Protein AF-A0A9K3NT58-F1 (afdb_monomer_lite)

InterPro domains:
  IPR023214 HAD superfamily [G3DSA:3.40.50.1000] (1-95)
  IPR036412 HAD-like superfamily [SSF56784] (9-77)

Organism: Helianthus annuus (NCBI:txid4232)

Structure (mmCIF, N/CA/C/O backbone):
data_AF-A0A9K3NT58-F1
#
_entry.id   AF-A0A9K3NT58-F1
#
loop_
_atom_site.group_PDB
_atom_site.id
_atom_site.type_symbol
_atom_site.label_atom_id
_atom_site.label_alt_id
_atom_site.label_comp_id
_atom_site.label_asym_id
_atom_site.label_entity_id
_atom_site.label_seq_id
_atom_site.pdbx_PDB_ins_code
_atom_site.Cartn_x
_atom_site.Cartn_y
_atom_site.Cartn_z
_atom_site.occupancy
_atom_site.B_iso_or_equiv
_atom_site.auth_seq_id
_atom_site.auth_comp_id
_atom_site.auth_asym_id
_atom_site.auth_atom_id
_atom_site.pdbx_PDB_model_num
ATOM 1 N N . MET A 1 1 ? -19.749 -5.431 -11.775 1.00 41.66 1 MET A N 1
ATOM 2 C CA . MET A 1 1 ? -18.722 -5.594 -12.831 1.00 41.66 1 MET A CA 1
ATOM 3 C C . MET A 1 1 ? -18.804 -4.418 -13.803 1.00 41.66 1 MET A C 1
ATOM 5 O O . MET A 1 1 ? -19.564 -4.457 -14.767 1.00 41.66 1 MET A O 1
ATOM 9 N N . CYS A 1 2 ? -18.118 -3.317 -13.495 1.00 36.16 2 CYS A N 1
ATOM 10 C CA . CYS A 1 2 ? -18.222 -2.076 -14.262 1.00 36.16 2 CYS A CA 1
ATOM 11 C C . CYS A 1 2 ? -17.110 -2.025 -15.324 1.00 36.16 2 CYS A C 1
ATOM 13 O O . CYS A 1 2 ? -16.027 -1.519 -15.060 1.00 36.16 2 CYS A O 1
ATOM 15 N N . ARG A 1 3 ? -17.396 -2.514 -16.542 1.00 43.19 3 ARG A N 1
ATOM 16 C CA . ARG A 1 3 ? -16.457 -2.535 -17.691 1.00 43.19 3 ARG A CA 1
ATOM 17 C C . ARG A 1 3 ? -15.864 -1.162 -18.066 1.00 43.19 3 ARG A C 1
ATOM 19 O O . ARG A 1 3 ? -14.937 -1.101 -18.866 1.00 43.19 3 ARG A O 1
ATOM 26 N N . LEU A 1 4 ? -16.420 -0.065 -17.545 1.00 44.53 4 LEU A N 1
ATOM 27 C CA . LEU A 1 4 ? -15.915 1.294 -17.757 1.00 44.53 4 LEU A CA 1
ATOM 28 C C . LEU A 1 4 ? -14.717 1.645 -16.860 1.00 44.53 4 LEU A C 1
ATOM 30 O O . LEU A 1 4 ? -13.864 2.412 -17.298 1.00 44.53 4 LEU A O 1
ATOM 34 N N . CYS A 1 5 ? -14.629 1.098 -15.642 1.00 45.25 5 CYS A N 1
ATOM 35 C CA . CYS A 1 5 ? -13.513 1.396 -14.736 1.00 45.25 5 CYS A CA 1
ATOM 36 C C . CYS A 1 5 ? -12.213 0.722 -15.205 1.00 45.25 5 CYS A C 1
ATOM 38 O O . CYS A 1 5 ? -11.152 1.344 -15.152 1.00 45.25 5 CYS A O 1
ATOM 40 N N . ASP A 1 6 ? -12.326 -0.486 -15.768 1.00 43.12 6 ASP A N 1
ATOM 41 C CA . ASP A 1 6 ? -11.200 -1.285 -16.271 1.00 43.12 6 ASP A CA 1
ATOM 42 C C . ASP A 1 6 ? -10.396 -0.578 -17.381 1.00 43.12 6 ASP A C 1
ATOM 44 O O . ASP A 1 6 ? -9.175 -0.710 -17.462 1.00 43.12 6 ASP A O 1
ATOM 48 N N . PHE A 1 7 ? -11.061 0.199 -18.247 1.00 42.81 7 PHE A N 1
ATOM 49 C CA . PHE A 1 7 ? -10.412 0.836 -19.402 1.00 42.81 7 PHE A CA 1
ATOM 50 C C . PHE A 1 7 ? -9.709 2.159 -19.054 1.00 42.81 7 PHE A C 1
ATOM 52 O O . PHE A 1 7 ? -8.713 2.525 -19.689 1.00 42.81 7 PHE A O 1
ATOM 59 N N . LEU A 1 8 ? -10.216 2.879 -18.048 1.00 49.28 8 LEU A N 1
ATOM 60 C CA . LEU A 1 8 ? -9.696 4.192 -17.660 1.00 49.28 8 LEU A CA 1
ATOM 61 C C . LEU A 1 8 ? -8.350 4.059 -16.939 1.00 49.28 8 LEU A C 1
ATOM 63 O O . LEU A 1 8 ? -7.365 4.669 -17.352 1.00 49.28 8 LEU A O 1
ATOM 67 N N . LEU A 1 9 ? -8.245 3.170 -15.948 1.00 53.22 9 LEU A N 1
ATOM 68 C CA . LEU A 1 9 ? -7.031 3.089 -15.137 1.00 53.22 9 LEU A CA 1
ATOM 69 C C . LEU A 1 9 ? -5.811 2.556 -15.911 1.00 53.22 9 LEU A C 1
ATOM 71 O O . LEU A 1 9 ? -4.697 3.063 -15.758 1.00 53.22 9 LEU A O 1
ATOM 75 N N . GLN A 1 10 ? -6.016 1.575 -16.797 1.00 51.56 10 GLN A N 1
ATOM 76 C CA . GLN A 1 10 ? -4.940 1.003 -17.614 1.00 51.56 10 GLN A CA 1
ATOM 77 C C . GLN A 1 10 ? -4.367 2.013 -18.625 1.00 51.56 10 GLN A C 1
ATOM 79 O O . GLN A 1 10 ? -3.182 1.954 -18.963 1.00 51.56 10 GLN A O 1
ATOM 84 N N . SER A 1 11 ? -5.194 2.952 -19.090 1.00 57.31 11 SER A N 1
ATOM 85 C CA . SER A 1 11 ? -4.818 3.947 -20.098 1.00 57.31 11 SER A CA 1
ATOM 86 C C . SER A 1 11 ? -4.134 5.180 -19.508 1.00 57.31 11 SER A C 1
ATOM 88 O O . SER A 1 11 ? -3.449 5.894 -20.241 1.00 57.31 11 SER A O 1
ATOM 90 N N . ASP A 1 12 ? -4.316 5.452 -18.214 1.00 63.56 12 ASP A N 1
ATOM 91 C CA . ASP A 1 12 ? -3.919 6.727 -17.612 1.00 63.56 12 ASP A CA 1
ATOM 92 C C . ASP A 1 12 ? -2.558 6.690 -16.906 1.00 63.56 12 ASP A C 1
ATOM 94 O O . ASP A 1 12 ? -1.848 7.695 -16.921 1.00 63.56 12 ASP A O 1
ATOM 98 N N . LEU A 1 13 ? -2.111 5.538 -16.387 1.00 66.69 13 LEU A N 1
ATOM 99 C CA . LEU A 1 13 ? -0.777 5.435 -15.770 1.00 66.69 13 LEU A CA 1
ATOM 100 C C . LEU A 1 13 ? 0.374 5.836 -16.719 1.00 66.69 13 LEU A C 1
ATOM 102 O O . LEU A 1 13 ? 1.239 6.607 -16.296 1.00 66.69 13 LEU A O 1
ATOM 106 N N . PRO A 1 14 ? 0.398 5.421 -18.005 1.00 68.56 14 PRO A N 1
ATOM 107 C CA . PRO A 1 14 ? 1.423 5.875 -18.949 1.00 68.56 14 PRO A CA 1
ATOM 108 C C . PRO A 1 14 ? 1.360 7.382 -19.245 1.00 68.56 14 PRO A C 1
ATOM 110 O O . PRO A 1 14 ? 2.370 7.975 -19.622 1.00 68.56 14 PRO A O 1
ATOM 113 N N . LYS A 1 15 ? 0.195 8.023 -19.065 1.00 73.94 15 LYS A N 1
ATOM 114 C CA . LYS A 1 15 ? 0.004 9.463 -19.311 1.00 73.94 15 LYS A CA 1
ATOM 115 C C . LYS A 1 15 ? 0.571 10.337 -18.194 1.00 73.94 15 LYS A C 1
ATOM 117 O O . LYS A 1 15 ? 0.761 11.531 -18.405 1.00 73.94 15 LYS A O 1
ATOM 122 N N . LEU A 1 16 ? 0.882 9.764 -17.028 1.00 74.94 16 LEU A N 1
ATOM 123 C CA . LEU A 1 16 ? 1.433 10.508 -15.892 1.00 74.94 16 LEU A CA 1
ATOM 124 C C . LEU A 1 16 ? 2.879 10.984 -16.112 1.00 74.94 16 LEU A C 1
ATOM 126 O O . LEU A 1 16 ? 3.385 11.741 -15.288 1.00 74.94 16 LEU A O 1
ATOM 130 N N . ASN A 1 17 ? 3.549 10.584 -17.204 1.00 82.50 17 ASN A N 1
ATOM 131 C CA . ASN A 1 17 ? 4.954 10.919 -17.480 1.00 82.50 17 ASN A CA 1
ATOM 132 C C . ASN A 1 17 ? 5.874 10.609 -16.275 1.00 82.50 17 ASN A C 1
ATOM 134 O O . ASN A 1 17 ? 6.756 11.386 -15.904 1.00 82.50 17 ASN A O 1
ATOM 138 N N . ARG A 1 18 ? 5.616 9.473 -15.614 1.00 82.62 18 ARG A N 1
ATOM 139 C CA . ARG A 1 18 ? 6.381 8.941 -14.478 1.00 82.62 18 ARG A CA 1
ATOM 140 C C . ARG A 1 18 ? 6.781 7.495 -14.755 1.00 82.62 18 ARG A C 1
ATOM 142 O O . ARG A 1 18 ? 6.101 6.790 -15.495 1.00 82.62 18 ARG A O 1
ATOM 149 N N . TYR A 1 19 ? 7.870 7.050 -14.130 1.00 79.94 19 TYR A N 1
ATOM 150 C CA . TYR A 1 19 ? 8.294 5.652 -14.194 1.00 79.94 19 TYR A CA 1
ATOM 151 C C . TYR A 1 19 ? 7.306 4.761 -13.429 1.00 79.94 19 TYR A C 1
ATOM 153 O O . TYR A 1 19 ? 7.113 5.003 -12.237 1.00 79.94 19 TYR A O 1
ATOM 161 N N . PRO A 1 20 ? 6.721 3.722 -14.056 1.00 77.00 20 PRO A N 1
ATOM 162 C CA . PRO A 1 20 ? 5.757 2.842 -13.395 1.00 77.00 20 PRO A CA 1
ATOM 163 C C . PRO A 1 20 ?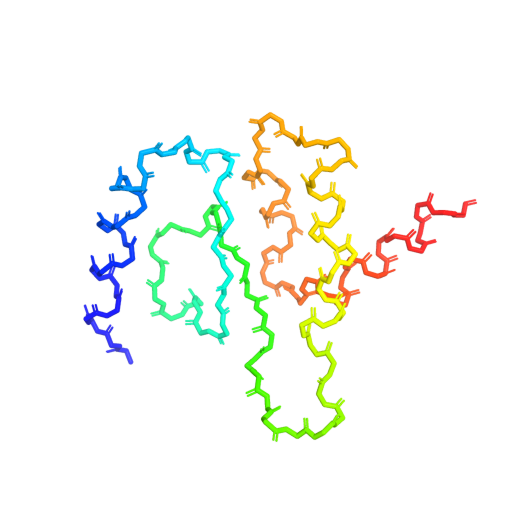 6.293 2.197 -12.116 1.00 77.00 20 PRO A C 1
ATOM 165 O O . PRO A 1 20 ? 5.551 2.079 -11.151 1.00 77.00 20 PRO A O 1
ATOM 168 N N . SER A 1 21 ? 7.586 1.875 -12.061 1.00 80.94 21 SER A N 1
ATOM 169 C CA . SER A 1 21 ? 8.242 1.288 -10.883 1.00 80.94 21 SER A CA 1
ATOM 170 C C . SER A 1 21 ? 8.265 2.198 -9.645 1.00 80.94 21 SER A C 1
ATOM 172 O O . SER A 1 21 ? 8.676 1.773 -8.570 1.00 80.94 21 SER A O 1
ATOM 174 N N . ARG A 1 22 ? 7.844 3.464 -9.784 1.00 81.25 22 ARG A N 1
ATOM 175 C CA . ARG A 1 22 ? 7.801 4.478 -8.718 1.00 81.25 22 ARG A CA 1
ATOM 176 C C . ARG A 1 22 ? 6.424 5.120 -8.560 1.00 81.25 22 ARG A C 1
ATOM 178 O O . ARG A 1 22 ? 6.310 6.184 -7.957 1.00 81.25 22 ARG A O 1
ATOM 185 N N . VAL A 1 23 ? 5.391 4.525 -9.153 1.00 80.94 23 VAL A N 1
ATOM 186 C CA . VAL A 1 23 ? 4.015 5.020 -9.065 1.00 80.94 23 VAL A CA 1
ATOM 187 C C . VAL A 1 23 ? 3.199 4.042 -8.240 1.00 80.94 23 VAL A C 1
ATOM 189 O O . VAL A 1 23 ? 3.076 2.875 -8.601 1.00 80.94 23 VAL A O 1
ATOM 192 N N . LEU A 1 24 ? 2.619 4.555 -7.159 1.00 82.94 24 LEU A N 1
ATOM 193 C CA . LEU A 1 24 ? 1.689 3.843 -6.298 1.00 82.94 24 LEU A CA 1
ATOM 194 C C . LEU A 1 24 ? 0.267 4.317 -6.596 1.00 82.94 24 LEU A C 1
ATOM 196 O O . LEU A 1 24 ? 0.001 5.520 -6.564 1.00 82.94 24 LEU A O 1
ATOM 200 N N . TYR A 1 25 ? -0.641 3.385 -6.872 1.00 80.06 25 TYR A N 1
ATOM 201 C CA . TYR A 1 25 ? -2.067 3.670 -6.984 1.00 80.06 25 TYR A CA 1
ATOM 202 C C . TYR A 1 25 ? -2.792 3.145 -5.742 1.00 80.06 25 TYR A C 1
ATOM 204 O O . TYR A 1 25 ? -2.689 1.963 -5.420 1.00 80.06 25 TYR A O 1
ATOM 212 N N . VAL A 1 26 ? -3.523 4.022 -5.053 1.00 79.44 26 VAL A N 1
ATOM 213 C CA . VAL A 1 26 ? -4.281 3.696 -3.835 1.00 79.44 26 VAL A CA 1
ATOM 214 C C . VAL A 1 26 ? -5.759 3.934 -4.110 1.00 79.44 26 VAL A C 1
ATOM 216 O O . VAL A 1 26 ? -6.138 5.004 -4.588 1.00 79.44 26 VAL A O 1
ATOM 219 N N . SER A 1 27 ? -6.599 2.938 -3.837 1.00 74.75 27 SER A N 1
ATOM 220 C CA . SER A 1 27 ? -8.047 3.048 -4.018 1.00 74.75 27 SER A CA 1
ATOM 221 C C . SER A 1 27 ? -8.786 2.053 -3.124 1.00 74.75 27 SER A C 1
ATOM 223 O O . SER A 1 27 ? -8.289 0.969 -2.836 1.00 74.75 27 SER A O 1
ATOM 225 N N . GLY A 1 28 ? -9.987 2.436 -2.684 1.00 70.25 28 GLY A N 1
ATOM 226 C CA . GLY A 1 28 ? -10.862 1.595 -1.862 1.00 70.25 28 GLY A CA 1
ATOM 227 C C . GLY A 1 28 ? -11.672 0.557 -2.650 1.00 70.25 28 GLY A C 1
ATOM 228 O O . GLY A 1 28 ? -12.410 -0.211 -2.046 1.00 70.25 28 GLY A O 1
ATOM 229 N N . ASN A 1 29 ? -11.580 0.532 -3.989 1.00 65.44 29 ASN A N 1
ATOM 230 C CA . ASN A 1 29 ? -12.308 -0.438 -4.828 1.00 65.44 29 ASN A CA 1
ATOM 231 C C . ASN A 1 29 ? -11.481 -1.018 -5.989 1.00 65.44 29 ASN A C 1
ATOM 233 O O . ASN A 1 29 ? -12.014 -1.419 -7.025 1.00 65.44 29 ASN A O 1
ATOM 237 N N . ALA A 1 30 ? -10.159 -1.024 -5.905 1.00 56.62 30 ALA A N 1
ATOM 238 C CA . ALA A 1 30 ? -9.369 -1.350 -7.088 1.00 56.62 30 ALA A CA 1
ATOM 239 C C . ALA A 1 30 ? -9.042 -2.830 -7.305 1.00 56.62 30 ALA A C 1
ATOM 241 O O . ALA A 1 30 ? -8.445 -3.153 -8.328 1.00 56.62 30 ALA A O 1
ATOM 242 N N . LEU A 1 31 ? -9.573 -3.741 -6.482 1.00 55.47 31 LEU A N 1
ATOM 243 C CA . LEU A 1 31 ? -9.718 -5.146 -6.894 1.00 55.47 31 LEU A CA 1
ATOM 244 C C . LEU A 1 31 ? -10.741 -5.314 -8.030 1.00 55.47 31 LEU A C 1
ATOM 246 O O . LEU A 1 31 ? -10.588 -6.207 -8.857 1.00 55.47 31 LEU A O 1
ATOM 250 N N . GLU A 1 32 ? -11.752 -4.444 -8.117 1.00 53.03 32 GLU A N 1
ATOM 251 C CA . GLU A 1 32 ? -12.775 -4.527 -9.167 1.00 53.03 32 GLU A CA 1
ATOM 252 C C . GLU A 1 32 ? -12.400 -3.804 -10.472 1.00 53.03 32 GLU A C 1
ATOM 254 O O . GLU A 1 32 ? -13.147 -3.921 -11.438 1.00 53.03 32 GLU A O 1
ATOM 259 N N . SER A 1 33 ? -11.302 -3.032 -10.503 1.00 51.53 33 SER A N 1
ATOM 260 C CA . SER A 1 33 ? -11.029 -2.059 -11.583 1.00 51.53 33 SER A CA 1
ATOM 261 C C . SER A 1 33 ? -9.646 -2.166 -12.255 1.00 51.53 33 SER A C 1
ATOM 263 O O . SER A 1 33 ? -9.342 -1.352 -13.128 1.00 51.53 33 SER A O 1
ATOM 265 N N . CYS A 1 34 ? -8.771 -3.103 -11.854 1.00 53.44 34 CYS A N 1
ATOM 266 C CA . CYS A 1 34 ? -7.361 -3.104 -12.282 1.00 53.44 34 CYS A CA 1
ATOM 267 C C . CYS A 1 34 ? -6.918 -4.415 -12.951 1.00 53.44 34 CYS A C 1
ATOM 269 O O . CYS A 1 34 ? -6.802 -5.447 -12.297 1.00 53.44 34 CYS A O 1
ATOM 271 N N . LEU A 1 35 ? -6.535 -4.347 -14.234 1.00 53.59 35 LEU A N 1
ATOM 272 C CA . LEU A 1 35 ? -5.877 -5.446 -14.967 1.00 53.59 35 LEU A CA 1
ATOM 273 C C . LEU A 1 35 ? -4.351 -5.532 -14.734 1.00 53.59 35 LEU A C 1
ATOM 275 O O . LEU A 1 35 ? -3.735 -6.528 -15.105 1.00 53.59 35 LEU A O 1
ATOM 279 N N . ARG A 1 36 ? -3.727 -4.522 -14.105 1.00 55.47 36 ARG A N 1
ATOM 280 C CA . ARG A 1 36 ? -2.342 -4.587 -13.595 1.00 55.47 36 ARG A CA 1
ATOM 281 C C . ARG A 1 36 ? -2.341 -4.414 -12.082 1.00 55.47 36 ARG A C 1
ATOM 283 O O . ARG A 1 36 ? -2.392 -3.294 -11.584 1.00 55.47 36 ARG A O 1
ATOM 290 N N . LEU A 1 37 ? -2.248 -5.530 -11.370 1.00 62.53 37 LEU A N 1
ATOM 291 C CA . LEU A 1 37 ? -2.205 -5.577 -9.904 1.00 62.53 37 LEU A CA 1
ATOM 292 C C . LEU A 1 37 ? -0.826 -5.200 -9.329 1.00 62.53 37 LEU A C 1
ATOM 294 O O . LEU A 1 37 ? -0.661 -5.121 -8.120 1.00 62.53 37 LEU A O 1
ATOM 298 N N . GLU A 1 38 ? 0.163 -4.945 -10.188 1.00 70.69 38 GLU A N 1
ATOM 299 C CA . GLU A 1 38 ? 1.568 -4.780 -9.793 1.00 70.69 38 GLU A CA 1
ATOM 300 C C . GLU A 1 38 ? 1.866 -3.459 -9.059 1.00 70.69 38 GLU A C 1
ATOM 302 O O . GLU A 1 38 ? 2.816 -3.395 -8.289 1.00 70.69 38 GLU A O 1
ATOM 307 N N . ASN A 1 39 ? 1.060 -2.412 -9.277 1.00 73.19 39 ASN A N 1
ATOM 308 C CA . ASN A 1 39 ? 1.284 -1.061 -8.729 1.00 73.19 39 ASN A CA 1
ATOM 309 C C . ASN A 1 39 ? 0.167 -0.593 -7.786 1.00 73.19 39 ASN A C 1
ATOM 311 O O . ASN A 1 39 ? 0.033 0.605 -7.514 1.00 73.19 39 ASN A O 1
ATOM 315 N N . TYR A 1 40 ? -0.688 -1.515 -7.360 1.00 75.69 40 TYR A N 1
ATOM 316 C CA . TYR A 1 40 ? -1.933 -1.182 -6.695 1.00 75.69 40 TYR A CA 1
ATOM 317 C C . TYR A 1 40 ? -1.943 -1.625 -5.233 1.00 75.69 40 TYR A C 1
ATOM 319 O O . TYR A 1 40 ? -1.468 -2.704 -4.888 1.00 75.69 40 TYR A O 1
ATOM 327 N N . VAL A 1 41 ? -2.529 -0.775 -4.393 1.00 75.31 41 VAL A N 1
ATOM 328 C CA . VAL A 1 41 ? -2.789 -1.020 -2.980 1.00 75.31 41 VAL A CA 1
ATOM 329 C C . VAL A 1 41 ? -4.271 -0.864 -2.695 1.00 75.31 41 VAL A C 1
ATOM 331 O O . VAL A 1 41 ? -4.835 0.220 -2.870 1.00 75.31 41 VAL A O 1
ATOM 334 N N . THR A 1 42 ? -4.878 -1.955 -2.222 1.00 75.50 42 THR A N 1
ATOM 335 C CA . THR A 1 42 ? -6.242 -1.919 -1.695 1.00 75.50 42 THR A CA 1
ATOM 336 C C . THR A 1 42 ? -6.207 -1.420 -0.273 1.00 75.50 42 THR A C 1
ATOM 338 O O . THR A 1 42 ? -5.497 -1.983 0.551 1.00 75.50 42 THR A O 1
ATOM 341 N N . ILE A 1 43 ? -6.996 -0.387 -0.015 1.00 78.44 43 ILE A N 1
ATOM 342 C CA . ILE A 1 43 ? -7.314 0.064 1.336 1.00 78.44 43 ILE A CA 1
ATOM 343 C C . ILE A 1 43 ? -8.772 -0.248 1.630 1.00 78.44 43 ILE A C 1
ATOM 345 O O . ILE A 1 43 ? -9.576 -0.399 0.698 1.00 78.44 43 ILE A O 1
ATOM 349 N N . LYS A 1 44 ? -9.135 -0.304 2.911 1.00 79.56 44 LYS A N 1
ATOM 350 C CA . LYS A 1 44 ? -10.550 -0.317 3.280 1.00 79.56 44 LYS A CA 1
ATOM 351 C C . LYS A 1 44 ? -11.273 0.890 2.662 1.00 79.56 44 LYS A C 1
ATOM 353 O O . LYS A 1 44 ? -10.707 1.986 2.600 1.00 79.56 44 LYS A O 1
ATOM 358 N N . PRO A 1 45 ? -12.514 0.714 2.172 1.00 77.31 45 PRO A N 1
ATOM 359 C CA . PRO A 1 45 ? -13.329 1.839 1.744 1.00 77.31 45 PRO A CA 1
ATOM 360 C C . PRO A 1 45 ? -13.485 2.831 2.892 1.00 77.31 45 PRO A C 1
ATOM 362 O O . PRO A 1 45 ? -13.876 2.434 3.988 1.00 77.31 45 PRO A O 1
ATOM 365 N N . LEU A 1 46 ? -13.208 4.106 2.619 1.00 72.38 46 LEU A N 1
ATOM 366 C CA . LEU A 1 46 ? -13.370 5.152 3.616 1.00 72.38 46 LEU A CA 1
ATOM 367 C C . LEU A 1 46 ? -14.838 5.248 4.033 1.00 72.38 46 LEU A C 1
ATOM 369 O O . LEU A 1 46 ? -15.730 5.441 3.199 1.00 72.38 46 LEU A O 1
ATOM 373 N N . ILE A 1 47 ? -15.064 5.154 5.330 1.00 76.12 47 ILE A N 1
ATOM 374 C CA . ILE A 1 47 ? -16.328 5.424 5.983 1.00 76.12 47 ILE A CA 1
ATOM 375 C C . ILE A 1 47 ? -16.218 6.874 6.463 1.00 76.12 47 ILE A C 1
ATOM 377 O O . ILE A 1 47 ? -15.286 7.240 7.163 1.00 76.12 47 ILE A O 1
ATOM 381 N N . TYR A 1 48 ? -17.123 7.760 6.047 1.00 75.31 48 TYR A N 1
ATOM 382 C CA . TYR A 1 48 ? -17.063 9.190 6.403 1.00 75.31 48 TYR A CA 1
ATOM 383 C C . TYR A 1 48 ? -17.486 9.456 7.865 1.00 75.31 48 TYR A C 1
ATOM 385 O O . TYR A 1 48 ? -18.282 10.353 8.143 1.00 75.31 48 TYR A O 1
ATOM 393 N N . GLU A 1 49 ? -16.983 8.646 8.789 1.00 82.31 49 GLU A N 1
ATOM 394 C CA . GLU A 1 49 ? -17.178 8.740 10.229 1.00 82.31 49 GLU A CA 1
ATOM 395 C C . GLU A 1 49 ? -15.994 9.478 10.864 1.00 82.31 49 GLU A C 1
ATOM 397 O O . GLU A 1 49 ? -14.891 9.515 10.319 1.00 82.31 49 GLU A O 1
ATOM 402 N N . VAL A 1 50 ? -16.228 10.124 12.006 1.00 78.00 50 VAL A N 1
ATOM 403 C CA . VAL A 1 50 ? -15.212 10.959 12.674 1.00 78.00 50 VAL A CA 1
ATOM 404 C C . VAL A 1 50 ? -14.056 10.102 13.198 1.00 78.00 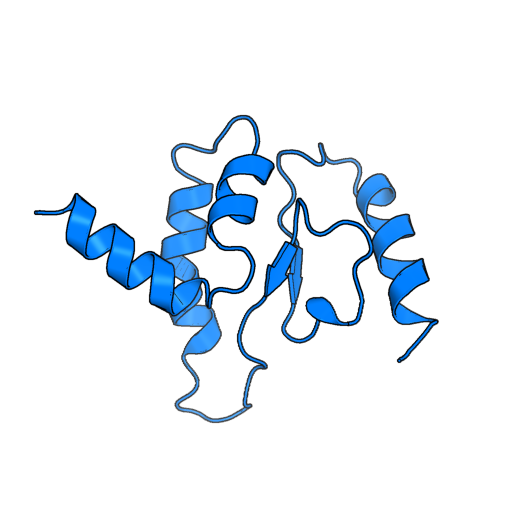50 VAL A C 1
ATOM 406 O O . VAL A 1 50 ? -12.929 10.575 13.336 1.00 78.00 50 VAL A O 1
ATOM 409 N N . GLU A 1 51 ? -14.344 8.837 13.466 1.00 81.25 51 GLU A N 1
ATOM 410 C CA . GLU A 1 51 ? -13.443 7.837 14.009 1.00 81.25 51 GLU A CA 1
ATOM 411 C C . GLU A 1 51 ? -12.680 7.060 12.925 1.00 81.25 51 GLU A C 1
ATOM 413 O O . GLU A 1 51 ? -11.841 6.231 13.271 1.00 81.25 51 GLU A O 1
ATOM 418 N N . ASP A 1 52 ? -12.941 7.303 11.634 1.00 81.00 52 ASP A N 1
ATOM 419 C CA . ASP A 1 52 ? -12.232 6.605 10.561 1.00 81.00 52 ASP A CA 1
ATOM 420 C C . ASP A 1 52 ? -10.789 7.118 10.428 1.00 81.00 52 ASP A C 1
ATOM 422 O O . ASP A 1 52 ? -10.519 8.228 9.956 1.00 81.00 52 ASP A O 1
ATOM 426 N N . THR A 1 53 ? -9.844 6.276 10.842 1.00 85.75 53 THR A N 1
ATOM 427 C CA . THR A 1 53 ? -8.404 6.536 10.779 1.00 85.75 53 THR A CA 1
ATOM 428 C C . THR A 1 53 ? -7.714 5.863 9.597 1.00 85.75 53 THR A C 1
ATOM 430 O O . THR A 1 53 ? -6.496 5.963 9.499 1.00 85.75 53 THR A O 1
ATOM 433 N N . THR A 1 54 ? -8.442 5.265 8.646 1.00 83.00 54 THR A N 1
ATOM 434 C CA . THR A 1 54 ? -7.874 4.462 7.541 1.00 83.00 54 THR A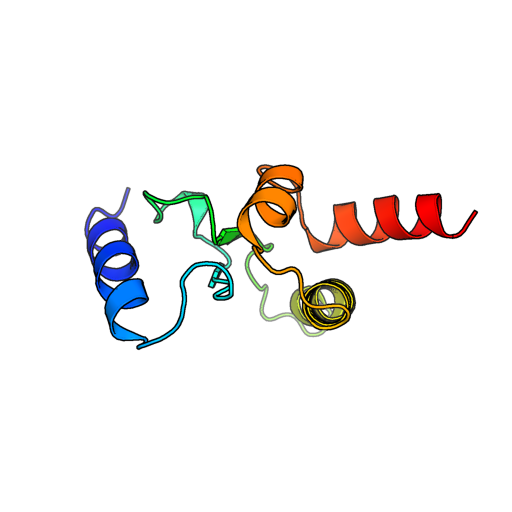 CA 1
ATOM 435 C C . THR A 1 54 ? -6.740 5.183 6.799 1.00 83.00 54 THR A C 1
ATOM 437 O O . THR A 1 54 ? -5.682 4.608 6.549 1.00 83.00 54 THR A O 1
ATOM 440 N N . PHE A 1 55 ? -6.902 6.474 6.477 1.00 84.19 55 PHE A N 1
ATOM 441 C CA . PHE A 1 55 ? -5.830 7.250 5.832 1.00 84.19 55 PHE A CA 1
ATOM 442 C C . PHE A 1 55 ? -4.658 7.570 6.759 1.00 84.19 55 PHE A C 1
ATOM 444 O O . PHE A 1 55 ? -3.529 7.665 6.282 1.00 84.19 55 PHE A O 1
ATOM 451 N N . LEU A 1 56 ? -4.914 7.765 8.054 1.00 87.88 56 LEU A N 1
ATOM 452 C CA . LEU A 1 56 ? -3.868 8.017 9.043 1.00 87.88 56 LEU A CA 1
ATOM 453 C C . LEU A 1 56 ? -3.023 6.758 9.259 1.00 87.88 56 LEU A C 1
ATOM 455 O O . LEU A 1 56 ? -1.798 6.846 9.280 1.00 87.88 56 LEU A O 1
ATOM 459 N N . ASP A 1 57 ? -3.665 5.593 9.324 1.00 86.62 57 ASP A N 1
ATOM 460 C CA . ASP A 1 57 ? -3.012 4.294 9.506 1.00 86.62 57 ASP A CA 1
ATOM 461 C C . ASP A 1 57 ? -2.176 3.877 8.283 1.00 86.62 57 ASP A C 1
ATOM 463 O O . ASP A 1 57 ? -1.245 3.080 8.399 1.00 86.62 57 ASP A O 1
ATOM 467 N N . LEU A 1 58 ? -2.443 4.473 7.116 1.00 87.81 58 LEU A N 1
ATOM 468 C CA . LEU A 1 58 ? -1.650 4.284 5.901 1.00 87.81 58 LEU A CA 1
ATOM 469 C C . LEU A 1 58 ? -0.354 5.120 5.881 1.00 87.81 58 LEU A C 1
ATOM 471 O O . LEU A 1 58 ? 0.586 4.771 5.163 1.00 87.81 58 LEU A O 1
ATOM 475 N N . ILE A 1 59 ? -0.269 6.214 6.650 1.00 89.00 59 ILE A N 1
ATOM 476 C CA . ILE A 1 59 ? 0.891 7.129 6.640 1.00 89.00 59 ILE A CA 1
ATOM 477 C C . ILE A 1 59 ? 2.222 6.391 6.877 1.00 89.00 59 ILE A C 1
ATOM 479 O O . ILE A 1 59 ? 3.129 6.581 6.062 1.00 89.00 59 ILE A O 1
ATOM 483 N N . PRO A 1 60 ? 2.361 5.513 7.893 1.00 88.81 60 PRO A N 1
ATOM 484 C CA . PRO A 1 60 ? 3.623 4.818 8.159 1.00 88.81 60 PRO A CA 1
ATOM 485 C C . PRO A 1 60 ? 4.117 3.988 6.969 1.00 88.81 60 PRO A C 1
ATOM 487 O O . PRO A 1 60 ? 5.315 3.940 6.685 1.00 88.81 60 PRO A O 1
ATOM 490 N N . PHE A 1 61 ? 3.196 3.362 6.234 1.00 88.25 61 PHE A N 1
ATOM 491 C CA . PHE A 1 61 ? 3.532 2.608 5.030 1.00 88.25 61 PHE A CA 1
ATOM 492 C C . PHE A 1 61 ? 4.051 3.530 3.916 1.00 88.25 61 PHE A C 1
ATOM 494 O O . PHE A 1 61 ? 5.057 3.225 3.274 1.00 88.25 61 PHE A O 1
ATOM 501 N N . LEU A 1 62 ? 3.411 4.685 3.701 1.00 88.75 62 LEU A N 1
ATOM 502 C CA . LEU A 1 62 ? 3.862 5.664 2.704 1.00 88.75 62 LEU A CA 1
ATOM 503 C C . LEU A 1 62 ? 5.244 6.236 3.049 1.00 88.75 62 LEU A C 1
ATOM 505 O O . LEU A 1 62 ? 6.086 6.411 2.164 1.00 88.75 62 LEU A O 1
ATOM 509 N N . GLU A 1 63 ? 5.508 6.487 4.329 1.00 88.56 63 GLU A N 1
ATOM 510 C CA . GLU A 1 63 ? 6.829 6.905 4.807 1.00 88.56 63 GLU A CA 1
ATOM 511 C C . GLU A 1 63 ? 7.887 5.823 4.542 1.00 88.56 63 GLU A C 1
ATOM 513 O O . GLU A 1 63 ? 8.954 6.116 3.999 1.00 88.56 63 GLU A O 1
ATOM 518 N N . TYR A 1 64 ? 7.567 4.556 4.815 1.00 86.31 64 TYR A N 1
ATOM 519 C CA . TYR A 1 64 ? 8.462 3.429 4.546 1.00 86.31 64 TYR A CA 1
ATOM 520 C C . TYR A 1 64 ? 8.797 3.276 3.055 1.00 86.31 64 TYR A C 1
ATOM 522 O O . TYR A 1 64 ? 9.958 3.113 2.684 1.00 86.31 64 TYR A O 1
ATOM 530 N N . VAL A 1 65 ? 7.795 3.393 2.178 1.00 85.88 65 VAL A N 1
ATOM 531 C CA . VAL A 1 65 ? 7.980 3.314 0.717 1.00 85.88 65 VAL A CA 1
ATOM 532 C C . VAL A 1 65 ? 8.813 4.481 0.178 1.00 85.88 65 VAL A C 1
ATOM 534 O O . VAL A 1 65 ? 9.439 4.369 -0.879 1.00 85.88 65 VAL A O 1
ATOM 537 N N . THR A 1 66 ? 8.827 5.617 0.870 1.00 83.75 66 THR A N 1
ATOM 538 C CA . THR A 1 66 ? 9.563 6.805 0.426 1.00 83.75 66 THR A CA 1
ATOM 539 C C . THR A 1 66 ? 10.983 6.877 0.992 1.00 83.75 66 THR A C 1
ATOM 541 O O . THR A 1 66 ? 11.823 7.538 0.375 1.00 83.75 66 THR A O 1
ATOM 544 N N . CYS A 1 67 ? 11.310 6.164 2.081 1.00 79.50 67 CYS A N 1
ATOM 545 C CA . CYS A 1 67 ? 12.628 6.240 2.717 1.00 79.50 67 CYS A CA 1
ATOM 546 C C . CYS A 1 67 ? 13.106 4.913 3.365 1.00 79.50 67 CYS A C 1
ATOM 548 O O . CYS A 1 67 ? 12.647 4.573 4.455 1.00 79.50 67 CYS A O 1
ATOM 550 N N . PRO A 1 68 ? 14.099 4.202 2.783 1.00 73.25 68 PRO A N 1
ATOM 551 C CA . PRO A 1 68 ? 14.700 4.420 1.468 1.00 73.25 68 PRO A CA 1
ATOM 552 C C . PRO A 1 68 ? 13.753 3.981 0.345 1.00 73.25 68 PRO A C 1
ATOM 554 O O . PRO A 1 68 ? 13.251 2.861 0.348 1.00 73.25 68 PRO A O 1
ATOM 557 N N . SER A 1 69 ? 13.544 4.850 -0.649 1.00 70.06 69 SER A N 1
ATOM 558 C CA . SER A 1 69 ? 12.664 4.520 -1.772 1.00 70.06 69 SER A CA 1
ATOM 559 C C . SER A 1 69 ? 13.226 3.346 -2.586 1.00 70.06 69 SER A C 1
ATOM 561 O O . SER A 1 69 ? 14.360 3.442 -3.077 1.00 70.06 69 SER A O 1
ATOM 563 N N . PRO A 1 70 ? 12.473 2.241 -2.743 1.00 78.12 70 PRO A N 1
ATOM 564 C CA . PRO A 1 70 ? 12.941 1.099 -3.505 1.00 78.12 70 PRO A CA 1
ATOM 565 C C . PRO A 1 70 ? 13.105 1.484 -4.979 1.00 78.12 70 PRO A C 1
ATOM 567 O O . PRO A 1 70 ? 12.366 2.306 -5.524 1.00 78.12 70 PRO A O 1
ATOM 570 N N . ALA A 1 71 ? 14.087 0.877 -5.651 1.00 80.81 71 ALA A N 1
ATOM 571 C CA . ALA A 1 71 ? 14.286 1.087 -7.087 1.00 80.81 71 ALA A CA 1
ATOM 572 C C . ALA A 1 71 ? 13.065 0.632 -7.908 1.00 80.81 71 ALA A C 1
ATOM 574 O O . ALA A 1 71 ? 12.780 1.211 -8.963 1.00 80.81 71 ALA A O 1
ATOM 575 N N . ASP A 1 72 ? 12.360 -0.375 -7.389 1.00 84.69 72 ASP A N 1
ATOM 576 C CA . ASP A 1 72 ? 11.115 -0.903 -7.915 1.00 84.69 72 ASP A CA 1
ATOM 577 C C . ASP A 1 72 ? 10.141 -1.233 -6.778 1.00 84.69 72 ASP A C 1
ATOM 579 O O . ASP A 1 72 ? 10.467 -1.990 -5.863 1.00 84.69 72 ASP A O 1
ATOM 583 N N . ILE A 1 73 ? 8.954 -0.631 -6.827 1.00 84.50 73 ILE A N 1
ATOM 584 C CA . ILE A 1 73 ? 7.902 -0.797 -5.822 1.00 84.50 73 ILE A CA 1
ATOM 585 C C . ILE A 1 73 ? 7.117 -2.106 -6.008 1.00 84.50 73 ILE A C 1
ATOM 587 O O . ILE A 1 73 ? 6.524 -2.605 -5.054 1.00 84.50 73 ILE A O 1
ATOM 591 N N . GLN A 1 74 ? 7.134 -2.697 -7.207 1.00 84.69 74 GLN A N 1
ATOM 592 C CA . GLN A 1 74 ? 6.284 -3.841 -7.558 1.00 84.69 74 GLN A CA 1
ATOM 593 C C . GLN A 1 74 ? 6.478 -5.072 -6.656 1.00 84.69 74 GLN A C 1
ATOM 595 O O . GLN A 1 74 ? 5.478 -5.620 -6.183 1.00 84.69 74 GLN A O 1
ATOM 600 N N . PRO A 1 75 ? 7.716 -5.507 -6.335 1.00 87.19 75 PRO A N 1
ATOM 601 C CA . PRO A 1 75 ? 7.922 -6.677 -5.481 1.00 87.19 75 PRO A CA 1
ATOM 602 C C . PRO A 1 75 ? 7.431 -6.450 -4.049 1.00 87.19 75 PRO A C 1
ATOM 604 O O . PRO A 1 75 ? 6.935 -7.375 -3.406 1.00 87.19 75 PRO A O 1
ATOM 607 N N . LEU A 1 76 ? 7.543 -5.210 -3.556 1.00 86.56 76 LEU A N 1
ATOM 608 C CA . LEU A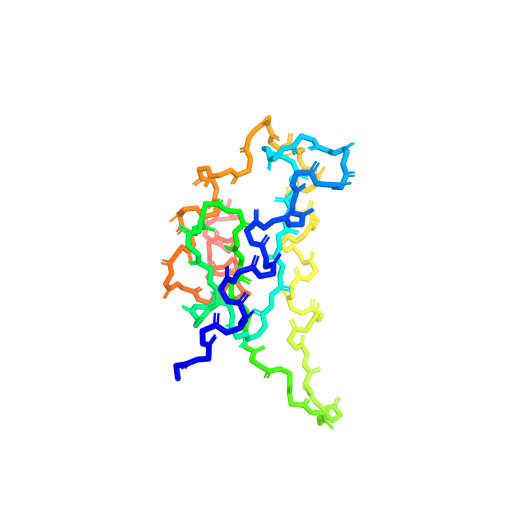 1 76 ? 7.041 -4.834 -2.241 1.00 86.56 76 LEU A CA 1
ATOM 609 C C . LEU A 1 76 ? 5.518 -4.968 -2.213 1.00 86.56 76 LEU A C 1
ATOM 611 O O . LEU A 1 76 ? 4.996 -5.661 -1.346 1.00 86.56 76 LEU A O 1
ATOM 615 N N . LEU A 1 77 ? 4.817 -4.380 -3.186 1.00 85.19 77 LEU A N 1
ATOM 616 C CA . LEU A 1 77 ? 3.352 -4.428 -3.263 1.00 85.19 77 LEU A CA 1
ATOM 617 C C . LEU A 1 77 ? 2.821 -5.846 -3.463 1.00 85.19 77 LEU A C 1
ATOM 619 O O . LEU A 1 77 ? 1.839 -6.225 -2.829 1.00 85.19 77 LEU A O 1
ATOM 623 N N . A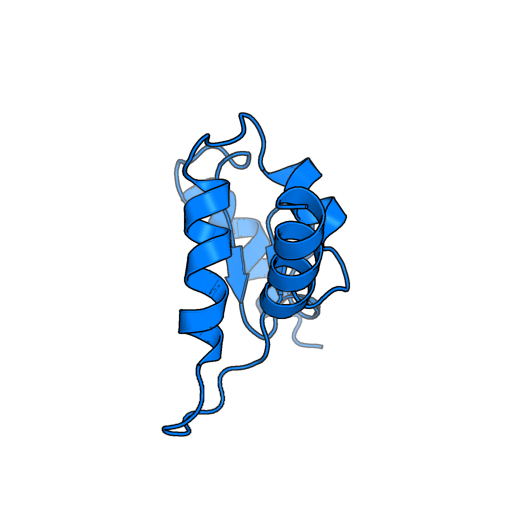LA A 1 78 ? 3.511 -6.661 -4.264 1.00 84.75 78 ALA A N 1
ATOM 624 C CA . ALA A 1 78 ? 3.166 -8.068 -4.442 1.00 84.75 78 ALA A CA 1
ATOM 625 C C . ALA A 1 78 ? 3.135 -8.836 -3.106 1.00 84.75 78 ALA A C 1
ATOM 627 O O . ALA A 1 78 ? 2.294 -9.714 -2.927 1.00 84.75 78 ALA A O 1
ATOM 628 N N . SER A 1 79 ? 3.993 -8.473 -2.142 1.00 86.12 79 SER A N 1
ATOM 629 C CA . SER A 1 79 ? 4.026 -9.104 -0.813 1.00 86.12 79 SER A CA 1
ATOM 630 C C . SER A 1 79 ? 2.835 -8.755 0.091 1.00 86.12 79 SER A C 1
ATOM 632 O O . SER A 1 79 ? 2.617 -9.443 1.088 1.00 86.12 79 SER A O 1
ATOM 634 N N . TYR A 1 80 ? 2.085 -7.702 -0.243 1.00 85.56 80 TYR A N 1
ATOM 635 C CA . TYR A 1 80 ? 0.878 -7.265 0.468 1.00 85.56 80 TYR A CA 1
ATOM 636 C C . TYR A 1 80 ? -0.403 -7.607 -0.306 1.00 85.56 80 TYR A C 1
ATOM 638 O O . TYR A 1 80 ? -1.503 -7.263 0.119 1.00 85.56 80 TYR A O 1
ATOM 646 N N . HIS A 1 81 ? -0.299 -8.289 -1.451 1.00 79.25 81 HIS A N 1
ATOM 647 C CA . HIS A 1 81 ? -1.465 -8.614 -2.262 1.00 79.25 81 HIS A CA 1
ATOM 648 C C . HIS A 1 81 ? -2.453 -9.503 -1.485 1.00 79.25 81 HIS A C 1
ATOM 650 O O . HIS A 1 81 ? -2.073 -10.508 -0.880 1.00 79.25 81 HIS A O 1
ATOM 656 N N . GLY A 1 82 ? -3.736 -9.134 -1.510 1.00 76.81 82 GLY A N 1
ATOM 657 C CA . GLY A 1 82 ? -4.803 -9.827 -0.778 1.00 76.81 82 GLY A CA 1
ATOM 658 C C . GLY A 1 82 ? -4.817 -9.577 0.733 1.00 76.81 82 GLY A C 1
ATOM 659 O O . GLY A 1 82 ? -5.676 -10.133 1.411 1.00 76.81 82 GLY A O 1
ATOM 660 N N . HIS A 1 83 ? -3.904 -8.747 1.240 1.00 80.69 83 HIS A N 1
ATOM 661 C CA . HIS A 1 83 ? -3.850 -8.336 2.635 1.00 80.69 83 HIS A CA 1
ATOM 662 C C . HIS A 1 83 ? -4.208 -6.860 2.755 1.00 80.69 83 HIS A C 1
ATOM 664 O O . HIS A 1 83 ? -4.080 -6.070 1.819 1.00 80.69 83 HIS A O 1
ATOM 670 N N . ASP A 1 84 ? -4.673 -6.515 3.940 1.00 83.50 84 ASP A N 1
ATOM 671 C CA . ASP A 1 84 ? -4.935 -5.153 4.355 1.00 83.50 84 ASP A CA 1
ATOM 672 C C . ASP A 1 84 ? -3.601 -4.487 4.707 1.00 83.50 84 ASP A C 1
ATOM 674 O O . ASP A 1 84 ? -2.911 -4.939 5.624 1.00 83.50 84 ASP A O 1
ATOM 678 N N . ILE A 1 85 ? -3.184 -3.483 3.930 1.00 86.31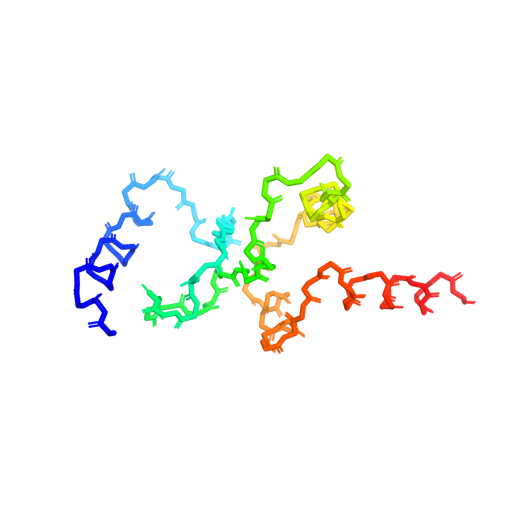 85 ILE A N 1
ATOM 679 C CA . ILE A 1 85 ? -1.811 -2.964 4.009 1.00 86.31 85 ILE A CA 1
ATOM 680 C C . ILE A 1 85 ? -1.548 -2.313 5.354 1.00 86.31 85 ILE A C 1
ATOM 682 O O . ILE A 1 85 ? -0.491 -2.541 5.934 1.00 86.31 85 ILE A O 1
ATOM 686 N N . GLU A 1 86 ? -2.496 -1.532 5.856 1.00 86.00 86 GLU A N 1
ATOM 687 C CA . GLU A 1 86 ? -2.383 -0.870 7.145 1.00 86.00 86 GLU A CA 1
ATOM 688 C C . GLU A 1 86 ? -2.189 -1.885 8.283 1.00 86.00 86 GLU A C 1
ATOM 690 O O . GLU A 1 86 ? -1.246 -1.759 9.068 1.00 86.00 86 GLU A O 1
ATOM 695 N N . THR A 1 87 ? -2.991 -2.953 8.325 1.00 85.19 87 THR A N 1
ATOM 696 C CA . THR A 1 87 ? -2.890 -3.976 9.377 1.00 85.19 87 THR A CA 1
ATOM 697 C C . THR A 1 87 ? -1.607 -4.802 9.247 1.00 85.19 87 THR A C 1
ATOM 699 O O . THR A 1 87 ? -0.836 -4.913 10.203 1.00 85.19 87 THR A O 1
ATOM 702 N N . GLU A 1 88 ? -1.344 -5.337 8.053 1.00 89.00 88 GLU A N 1
ATOM 703 C CA . GLU A 1 88 ? -0.189 -6.198 7.776 1.00 89.00 88 GLU A CA 1
ATOM 704 C C . GLU A 1 88 ? 1.131 -5.445 7.993 1.00 89.00 88 GLU A C 1
ATOM 706 O O . GLU A 1 88 ? 2.089 -5.991 8.543 1.00 89.00 88 GLU A O 1
ATOM 711 N N . PHE A 1 89 ? 1.198 -4.170 7.594 1.00 89.00 89 PHE A N 1
ATOM 712 C CA . PHE A 1 89 ? 2.393 -3.355 7.791 1.00 89.00 89 PHE A CA 1
ATOM 713 C C . PHE A 1 89 ? 2.687 -3.154 9.277 1.00 89.00 89 PHE A C 1
ATOM 715 O O . PHE A 1 89 ? 3.834 -3.307 9.695 1.00 89.00 89 PHE A O 1
ATOM 722 N N . ILE A 1 90 ? 1.670 -2.867 10.095 1.00 86.31 90 ILE A N 1
ATOM 723 C CA . ILE A 1 90 ? 1.835 -2.711 11.545 1.00 86.31 90 ILE A CA 1
ATOM 724 C C . ILE A 1 90 ? 2.343 -4.010 12.182 1.00 86.31 90 ILE A C 1
ATOM 726 O O . ILE A 1 90 ? 3.213 -3.963 13.057 1.00 86.31 90 ILE A O 1
ATOM 730 N N . GLU A 1 91 ? 1.822 -5.165 11.766 1.00 87.00 91 GLU A N 1
ATOM 731 C CA . GLU A 1 91 ? 2.261 -6.471 12.267 1.00 87.00 91 GLU A CA 1
ATOM 732 C C . GLU A 1 91 ? 3.714 -6.764 11.878 1.00 87.00 91 GLU A C 1
ATOM 734 O O . GLU A 1 91 ? 4.557 -6.962 12.759 1.00 87.00 91 GLU A O 1
ATOM 739 N N . ARG A 1 92 ? 4.049 -6.660 10.587 1.00 87.62 92 ARG A N 1
ATOM 740 C CA . ARG A 1 92 ? 5.418 -6.874 10.092 1.00 87.62 92 ARG A CA 1
ATOM 741 C C . ARG A 1 92 ? 6.416 -5.899 10.705 1.00 87.62 92 ARG A C 1
ATOM 743 O O . ARG A 1 92 ? 7.541 -6.287 11.024 1.00 87.62 92 ARG A O 1
ATOM 750 N N . PHE A 1 93 ? 6.032 -4.638 10.888 1.00 81.88 93 PHE A N 1
ATOM 751 C CA . PHE A 1 93 ? 6.907 -3.624 11.472 1.00 81.88 93 PHE A CA 1
ATOM 752 C C . PHE A 1 93 ? 7.216 -3.921 12.946 1.00 81.88 93 PHE A C 1
ATOM 754 O O . PHE A 1 93 ? 8.358 -3.762 13.375 1.00 81.88 93 PHE A O 1
ATOM 761 N N . LYS A 1 94 ? 6.241 -4.423 13.719 1.00 77.69 94 LYS A N 1
ATOM 762 C CA . LYS A 1 94 ? 6.457 -4.858 15.113 1.00 77.69 94 LYS A CA 1
ATOM 763 C C . LYS A 1 94 ? 7.412 -6.046 15.218 1.00 77.69 94 LYS A C 1
ATOM 765 O O . LYS A 1 94 ? 8.183 -6.107 16.173 1.00 77.69 94 LYS A O 1
ATOM 770 N N . GLU A 1 95 ? 7.361 -6.978 14.270 1.00 73.44 95 GLU A N 1
ATOM 771 C CA . GLU A 1 95 ? 8.257 -8.140 14.233 1.00 73.44 95 GLU A CA 1
ATOM 772 C C . GLU A 1 95 ? 9.703 -7.755 13.911 1.00 73.44 95 GLU A C 1
ATOM 774 O O . GLU A 1 95 ? 10.620 -8.282 14.531 1.00 73.44 95 GLU A O 1
ATOM 779 N N . HIS A 1 96 ? 9.915 -6.798 13.003 1.00 66.06 96 HIS A N 1
ATOM 780 C CA . HIS A 1 96 ? 11.254 -6.339 12.611 1.00 66.06 96 HIS A CA 1
ATOM 781 C C . HIS A 1 96 ? 11.927 -5.409 13.639 1.00 66.06 96 HIS A C 1
ATOM 783 O O . HIS A 1 96 ? 13.129 -5.171 13.545 1.00 66.06 96 HIS A O 1
ATOM 789 N N . GLN A 1 97 ? 11.172 -4.860 14.597 1.00 58.78 97 GLN A N 1
ATOM 790 C CA . GLN A 1 97 ? 11.688 -4.024 15.695 1.00 58.78 97 GLN A CA 1
ATOM 791 C C . GLN A 1 97 ? 12.041 -4.830 16.964 1.00 58.78 97 GLN A C 1
ATOM 793 O O . GLN A 1 97 ? 12.450 -4.234 17.962 1.00 58.78 97 GLN A O 1
ATOM 798 N N . ARG A 1 98 ? 11.855 -6.158 16.958 1.00 50.34 98 ARG A N 1
ATOM 799 C CA . ARG A 1 98 ? 12.257 -7.070 18.044 1.00 50.34 98 ARG A CA 1
ATOM 800 C C . ARG A 1 98 ? 13.616 -7.701 17.773 1.00 50.34 98 ARG A C 1
ATOM 802 O O . ARG A 1 98 ? 14.336 -7.910 18.774 1.00 50.34 98 ARG A O 1
#

Sequence (98 aa):
MCRLCDFLLQSDLPKLNRYPSRVLYVSGNALESCLRLENYVTIKPLIYEVEDTTFLDLIPFLEYVTCPSPADIQPLLASYHGHDIETEFIERFKEHQR

Foldseek 3Di:
DDPVLQVVVVPCVVVVVDDLQQAAAEDCPCVVRYPDQQRYDHAHDDDPDPPGCRVVLCVVVVVVCVVVPDPGCRVVSVVQPPHHCSVVVVVVVVVVVD

pLDDT: mean 74.06, std 13.9, range [36.16, 89.0]

Radius of gyration: 14.39 Å; chains: 1; bounding box: 33×21×38 Å

Secondary structure (DSSP, 8-state):
--HHHHHHHHHHGGGG-S-GGG--EEETTTTTT-S-GGGEEE-PPPP-STT--HHHHHHHHHHHHHTTPPS-SHHHHHTTTTS-HHHHHHHHHHHHT-